Protein AF-T1KVC4-F1 (afdb_monomer_lite)

pLDDT: mean 76.7, std 12.85, range [53.0, 93.69]

InterPro domains:
  IPR002213 UDP-glucuronosyl/UDP-glucosyltransferase [PF00201] (12-74)

Structure (mmCIF, N/CA/C/O backbone):
data_AF-T1KVC4-F1
#
_entry.id   AF-T1KVC4-F1
#
loop_
_atom_site.group_PDB
_atom_site.id
_atom_site.type_symbol
_atom_site.label_atom_id
_atom_site.label_alt_id
_atom_site.label_comp_id
_atom_site.label_asym_id
_atom_site.label_entity_id
_atom_site.label_seq_id
_atom_site.pdbx_PDB_ins_code
_atom_site.Cartn_x
_atom_site.Cartn_y
_atom_site.Cartn_z
_atom_site.occupancy
_atom_site.B_iso_or_equiv
_atom_site.auth_seq_id
_atom_site.auth_comp_id
_atom_site.auth_asym_id
_atom_site.auth_atom_id
_atom_site.pdbx_PDB_model_num
ATOM 1 N N . MET A 1 1 ? 1.499 -17.557 6.926 1.00 53.03 1 MET A N 1
ATOM 2 C CA . MET A 1 1 ? 1.429 -16.707 5.718 1.00 53.03 1 MET A CA 1
AT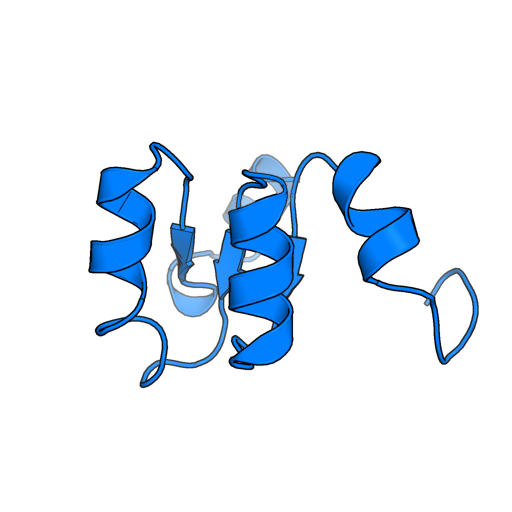OM 3 C C . MET A 1 1 ? 0.699 -17.502 4.652 1.00 53.03 1 MET A C 1
ATOM 5 O O . MET A 1 1 ? 1.054 -18.657 4.459 1.00 53.03 1 MET A O 1
ATOM 9 N N . TRP A 1 2 ? -0.344 -16.949 4.043 1.00 64.75 2 TRP A N 1
ATOM 10 C CA . TRP A 1 2 ? -1.036 -17.588 2.921 1.00 64.75 2 TRP A CA 1
ATOM 11 C C . TRP A 1 2 ? -0.459 -17.028 1.611 1.00 64.75 2 TRP A C 1
ATOM 13 O O . TRP A 1 2 ? -0.208 -15.827 1.537 1.00 64.75 2 TRP A O 1
ATOM 23 N N . GLY A 1 3 ? -0.200 -17.880 0.614 1.00 73.69 3 GLY A N 1
ATOM 24 C CA . GLY A 1 3 ? 0.448 -17.500 -0.652 1.00 73.69 3 GLY A CA 1
ATOM 25 C C . GLY A 1 3 ? 1.966 -17.756 -0.721 1.00 73.69 3 GLY A C 1
ATOM 26 O O . GLY A 1 3 ? 2.564 -18.338 0.184 1.00 73.69 3 GLY A O 1
ATOM 27 N N . ASN A 1 4 ? 2.584 -17.343 -1.835 1.00 85.19 4 ASN A N 1
ATOM 28 C CA . ASN A 1 4 ? 4.017 -17.517 -2.116 1.00 85.19 4 ASN A CA 1
ATOM 29 C C . ASN A 1 4 ? 4.890 -16.487 -1.379 1.00 85.19 4 ASN A C 1
ATOM 31 O O . ASN A 1 4 ? 4.436 -15.393 -1.058 1.00 85.19 4 ASN A O 1
ATOM 35 N N . LYS A 1 5 ? 6.181 -16.806 -1.185 1.00 86.50 5 LYS A N 1
ATOM 36 C CA . LYS A 1 5 ? 7.180 -15.887 -0.594 1.00 86.50 5 LYS A CA 1
ATOM 37 C C . LYS A 1 5 ? 7.319 -14.570 -1.364 1.00 86.50 5 LYS A C 1
ATOM 39 O O . LYS A 1 5 ? 7.580 -13.535 -0.764 1.00 86.50 5 LYS A O 1
ATOM 44 N N . PHE A 1 6 ? 7.157 -14.631 -2.680 1.00 89.81 6 PHE A N 1
ATOM 45 C CA . PHE A 1 6 ? 7.171 -13.477 -3.562 1.00 89.81 6 PHE A CA 1
ATOM 46 C C . PHE A 1 6 ? 5.905 -13.499 -4.403 1.00 89.81 6 PHE A C 1
ATOM 48 O O . PHE A 1 6 ? 5.504 -14.548 -4.915 1.00 89.81 6 PHE A O 1
ATOM 55 N N . VAL A 1 7 ? 5.284 -12.336 -4.534 1.00 90.25 7 VAL A N 1
ATOM 56 C CA . VAL A 1 7 ? 4.072 -12.132 -5.317 1.00 90.25 7 VAL A CA 1
ATOM 57 C C . VAL A 1 7 ? 4.262 -10.923 -6.223 1.00 90.25 7 VAL A C 1
ATOM 59 O O . VAL A 1 7 ? 5.111 -10.072 -5.968 1.00 90.25 7 VAL A O 1
ATOM 62 N N . ASN A 1 8 ? 3.476 -10.851 -7.294 1.00 92.94 8 ASN A N 1
ATOM 63 C CA . ASN A 1 8 ? 3.453 -9.674 -8.153 1.00 92.94 8 ASN A CA 1
ATOM 64 C C . ASN A 1 8 ? 2.578 -8.591 -7.498 1.00 92.94 8 ASN A C 1
ATOM 66 O O . ASN A 1 8 ? 1.354 -8.646 -7.604 1.00 92.94 8 ASN A O 1
ATOM 70 N N . GLU A 1 9 ? 3.215 -7.640 -6.810 1.00 92.75 9 GLU A N 1
ATOM 71 C CA . GLU A 1 9 ? 2.564 -6.535 -6.088 1.00 92.75 9 GLU A CA 1
ATOM 72 C 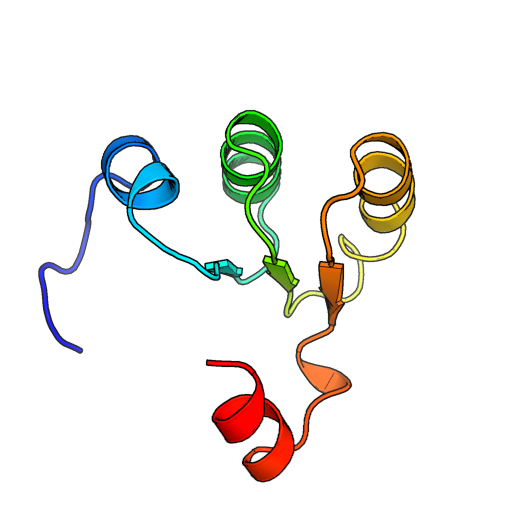C . GLU A 1 9 ? 1.639 -5.720 -7.004 1.00 92.75 9 GLU A C 1
ATOM 74 O O . GLU A 1 9 ? 0.445 -5.604 -6.726 1.00 92.75 9 GLU A O 1
ATOM 79 N N . VAL A 1 10 ? 2.145 -5.278 -8.159 1.00 93.62 10 VAL A N 1
ATOM 80 C CA . VAL A 1 10 ? 1.393 -4.481 -9.145 1.00 93.62 10 VAL A CA 1
ATOM 81 C C . VAL A 1 10 ? 0.137 -5.204 -9.640 1.00 93.62 10 VAL A C 1
ATOM 83 O O . VAL A 1 10 ? -0.908 -4.584 -9.821 1.00 93.62 10 VAL A O 1
ATOM 86 N N . ALA A 1 11 ? 0.195 -6.525 -9.827 1.00 93.69 11 ALA A N 1
ATOM 87 C CA . ALA A 1 11 ? -0.964 -7.308 -10.261 1.00 93.69 11 ALA A CA 1
ATOM 88 C C . ALA A 1 11 ? -2.012 -7.536 -9.152 1.00 93.69 11 ALA A C 1
ATOM 90 O O . ALA A 1 11 ? -3.160 -7.888 -9.448 1.00 93.69 11 ALA A O 1
ATOM 91 N N . ILE A 1 12 ? -1.622 -7.385 -7.883 1.00 92.25 12 ILE A N 1
ATOM 92 C CA . ILE A 1 12 ? -2.477 -7.619 -6.712 1.00 92.25 12 ILE A CA 1
ATOM 93 C C . ILE A 1 12 ? -3.100 -6.318 -6.215 1.00 92.25 12 ILE A C 1
ATOM 95 O O . ILE A 1 12 ? -4.274 -6.324 -5.856 1.00 92.25 12 ILE A O 1
ATOM 99 N N . LEU A 1 13 ? -2.358 -5.210 -6.239 1.00 92.19 13 LEU A N 1
ATOM 100 C CA . LEU A 1 13 ? -2.789 -3.906 -5.732 1.00 92.19 13 LEU A CA 1
ATOM 101 C C . LEU A 1 13 ? -4.192 -3.460 -6.208 1.00 92.19 13 LEU A C 1
ATOM 103 O O . LEU A 1 13 ? -4.969 -2.989 -5.379 1.00 92.19 13 LEU A O 1
ATOM 107 N N . PRO A 1 14 ? -4.612 -3.656 -7.475 1.00 93.06 14 PRO A N 1
ATOM 108 C CA . PRO A 1 14 ? -5.970 -3.304 -7.903 1.00 93.06 14 PRO A CA 1
ATOM 109 C C . PRO A 1 14 ? -7.086 -4.102 -7.207 1.00 93.06 14 PRO A C 1
ATOM 111 O O . PRO A 1 14 ? -8.219 -3.625 -7.134 1.00 93.06 14 PRO A O 1
ATOM 114 N N . LYS A 1 15 ? -6.769 -5.299 -6.697 1.00 92.81 15 LYS A N 1
ATOM 115 C CA . LYS A 1 15 ? -7.713 -6.297 -6.165 1.00 92.81 15 LYS A CA 1
ATOM 116 C C . LYS A 1 15 ? -7.906 -6.226 -4.651 1.00 92.81 15 LYS A C 1
ATOM 118 O O . LYS A 1 15 ? -8.672 -7.020 -4.119 1.00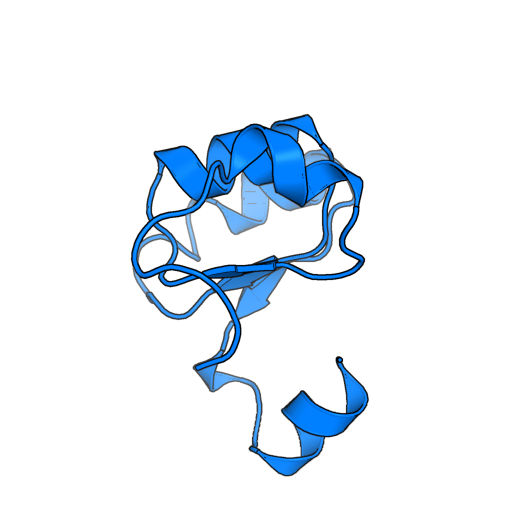 92.81 15 LYS A O 1
ATOM 123 N N . VAL A 1 16 ? -7.18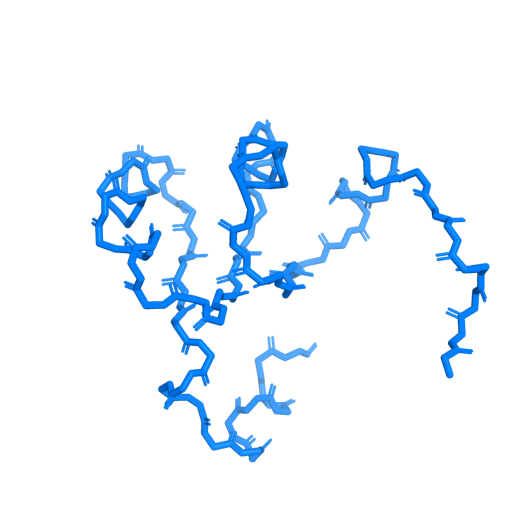6 -5.341 -3.966 1.00 89.94 16 VAL A N 1
ATOM 124 C CA . VAL A 1 16 ? -7.270 -5.179 -2.509 1.00 89.94 16 VAL A CA 1
ATOM 125 C C . VAL A 1 16 ? -7.953 -3.866 -2.147 1.00 89.94 16 VAL A C 1
ATOM 127 O O . VAL A 1 16 ? -7.942 -2.911 -2.932 1.00 89.94 16 VAL A O 1
ATOM 130 N N . ASP A 1 17 ? -8.510 -3.815 -0.943 1.00 89.75 17 ASP A N 1
ATOM 131 C CA . ASP A 1 17 ? -9.139 -2.616 -0.380 1.00 89.75 17 ASP A CA 1
ATOM 132 C C . ASP A 1 17 ? -8.169 -1.795 0.486 1.00 89.75 17 ASP A C 1
ATOM 134 O O . ASP A 1 17 ? -8.347 -0.589 0.656 1.00 89.75 17 ASP A O 1
ATOM 138 N N . LEU A 1 18 ? -7.103 -2.430 0.988 1.00 88.06 18 LEU A N 1
ATOM 139 C CA . LEU A 1 18 ? -6.104 -1.829 1.867 1.00 88.06 18 LEU A CA 1
ATOM 140 C C . LEU A 1 18 ? -4.720 -2.438 1.622 1.00 88.06 18 LEU A C 1
ATOM 142 O O . LEU A 1 18 ? -4.585 -3.654 1.478 1.00 88.06 18 LEU A O 1
ATOM 146 N N . PHE A 1 19 ? -3.681 -1.602 1.648 1.00 89.94 19 PHE A N 1
ATOM 147 C CA . PHE A 1 19 ? -2.293 -2.043 1.571 1.00 89.94 19 PHE A CA 1
ATOM 148 C C . PHE A 1 19 ? -1.494 -1.626 2.813 1.00 89.94 19 PHE A C 1
ATOM 150 O O . PHE A 1 19 ? -1.320 -0.444 3.105 1.00 89.94 19 PHE A O 1
ATOM 157 N N . ILE A 1 20 ? -0.992 -2.614 3.556 1.00 88.88 20 ILE A N 1
ATOM 158 C CA . ILE A 1 20 ? -0.129 -2.402 4.723 1.00 88.88 20 ILE A CA 1
ATOM 159 C C . ILE A 1 20 ? 1.313 -2.669 4.296 1.00 88.88 20 ILE A C 1
ATOM 161 O O . ILE A 1 20 ? 1.635 -3.765 3.842 1.00 88.88 20 ILE A O 1
ATOM 165 N N . THR A 1 21 ? 2.188 -1.674 4.425 1.00 87.00 21 THR A N 1
ATOM 166 C CA . THR A 1 21 ? 3.568 -1.757 3.934 1.00 87.00 21 THR A CA 1
ATOM 167 C C . THR A 1 21 ? 4.555 -1.081 4.881 1.00 87.00 21 THR A C 1
ATOM 169 O O . THR A 1 21 ? 4.221 -0.161 5.626 1.00 87.00 21 THR A O 1
ATOM 172 N N . HIS A 1 22 ? 5.820 -1.496 4.823 1.00 85.00 22 HIS A N 1
ATOM 173 C CA . HIS A 1 22 ? 6.899 -0.845 5.568 1.00 85.00 22 HIS A CA 1
ATOM 174 C C . HIS A 1 22 ? 7.188 0.587 5.075 1.00 85.00 22 HIS A C 1
ATOM 176 O O . HIS A 1 22 ? 7.888 1.336 5.747 1.00 85.00 22 HIS A O 1
ATOM 182 N N . GLY A 1 23 ? 6.645 0.999 3.921 1.00 79.31 23 GLY A N 1
ATOM 183 C CA . GLY A 1 23 ? 6.769 2.372 3.416 1.00 79.31 23 GLY A CA 1
ATOM 184 C C . GLY A 1 23 ? 7.931 2.608 2.456 1.00 79.31 23 GLY A C 1
ATOM 185 O O . GLY A 1 23 ? 8.326 3.765 2.255 1.00 79.31 23 GLY A O 1
ATOM 186 N N . GLY A 1 24 ? 8.466 1.545 1.849 1.00 84.19 24 GLY A N 1
ATOM 187 C CA . GLY A 1 24 ? 9.414 1.636 0.739 1.00 84.19 24 GLY A CA 1
ATOM 188 C C . GLY A 1 24 ? 8.892 2.535 -0.389 1.00 84.19 24 GLY A C 1
ATOM 189 O O . GLY A 1 24 ? 7.687 2.682 -0.595 1.00 84.19 24 GLY A O 1
ATOM 190 N N . SER A 1 25 ? 9.794 3.213 -1.100 1.00 84.62 25 SER A N 1
ATOM 191 C CA . SER A 1 25 ? 9.397 4.215 -2.100 1.00 84.62 25 SER A CA 1
ATOM 192 C C . SER A 1 25 ? 8.671 3.626 -3.308 1.00 84.62 25 SER A C 1
ATOM 194 O O . SER A 1 25 ? 7.698 4.232 -3.744 1.00 84.62 25 SER A O 1
ATOM 196 N N . ASN A 1 26 ? 9.070 2.443 -3.782 1.00 88.75 26 ASN A N 1
ATOM 197 C CA . ASN A 1 26 ? 8.428 1.788 -4.927 1.00 88.75 26 ASN A CA 1
ATOM 198 C C . ASN A 1 26 ? 6.978 1.414 -4.605 1.00 88.75 26 ASN A C 1
ATOM 200 O O . ASN A 1 26 ? 6.069 1.936 -5.239 1.00 88.75 26 ASN A O 1
ATOM 204 N N . SER A 1 27 ? 6.759 0.650 -3.532 1.00 88.19 27 SER A N 1
ATOM 205 C CA . SER A 1 27 ? 5.421 0.249 -3.080 1.00 88.19 27 SER A CA 1
ATOM 206 C C . SER A 1 27 ? 4.479 1.423 -2.828 1.00 88.19 27 SER A C 1
ATOM 208 O O . SER A 1 27 ? 3.278 1.340 -3.075 1.00 88.19 27 SER A O 1
ATOM 210 N N . LEU A 1 28 ? 5.010 2.553 -2.352 1.00 84.75 28 LEU A N 1
ATOM 211 C CA . LEU A 1 28 ? 4.197 3.749 -2.168 1.00 84.75 28 LEU A CA 1
ATOM 212 C C . LEU A 1 28 ? 3.779 4.373 -3.506 1.00 84.75 28 LEU A C 1
ATOM 214 O O . LEU A 1 28 ? 2.623 4.754 -3.651 1.00 84.75 28 LEU A O 1
ATOM 218 N N . ILE A 1 29 ? 4.691 4.470 -4.477 1.00 86.50 29 ILE A N 1
ATOM 219 C CA . ILE A 1 29 ? 4.367 4.968 -5.822 1.00 86.50 29 ILE A CA 1
ATOM 220 C C . ILE A 1 29 ? 3.370 4.030 -6.508 1.00 86.50 29 ILE A C 1
ATOM 222 O O . ILE A 1 29 ? 2.385 4.501 -7.067 1.00 86.50 29 ILE A O 1
ATOM 226 N N . GLU A 1 30 ? 3.587 2.719 -6.421 1.00 89.94 30 GLU A N 1
ATOM 227 C CA . GLU A 1 30 ? 2.708 1.702 -7.003 1.00 89.94 30 GLU A CA 1
ATOM 228 C C . GLU A 1 30 ? 1.292 1.781 -6.414 1.00 89.94 30 GLU A C 1
ATOM 230 O O . GLU A 1 30 ? 0.314 1.820 -7.159 1.00 89.94 30 GLU A O 1
ATOM 235 N N . SER A 1 31 ? 1.166 1.903 -5.089 1.00 86.88 31 SER A N 1
ATOM 236 C CA . SER A 1 31 ? -0.132 2.055 -4.418 1.00 86.88 31 SER A CA 1
ATOM 237 C C . SER A 1 31 ? -0.814 3.392 -4.705 1.00 86.88 31 SER A C 1
ATOM 239 O O . SER A 1 31 ? -2.040 3.447 -4.793 1.00 86.88 31 SER A O 1
ATOM 241 N N . LEU A 1 32 ? -0.047 4.477 -4.852 1.00 84.19 32 LEU A N 1
ATOM 242 C CA . LEU A 1 32 ? -0.593 5.769 -5.266 1.00 84.19 32 LEU A CA 1
ATOM 243 C C . LEU A 1 32 ? -1.105 5.718 -6.706 1.00 84.19 32 LEU A C 1
ATOM 245 O O . LEU A 1 32 ? -2.183 6.235 -6.973 1.00 84.19 32 LEU A O 1
ATOM 249 N N . ALA A 1 33 ? -0.394 5.041 -7.610 1.00 87.31 33 ALA A N 1
ATOM 250 C CA . ALA A 1 33 ? -0.804 4.899 -9.005 1.00 87.31 33 ALA A CA 1
ATOM 251 C C . ALA A 1 33 ? -2.163 4.191 -9.162 1.00 87.31 33 ALA A C 1
ATOM 253 O O . ALA A 1 33 ? -2.893 4.475 -10.109 1.00 87.31 33 ALA A O 1
ATOM 254 N N . VAL A 1 34 ? -2.521 3.301 -8.229 1.00 90.19 34 VAL A N 1
ATOM 255 C CA . VAL A 1 34 ? -3.833 2.629 -8.195 1.00 90.19 34 VAL A CA 1
ATOM 256 C C . VAL A 1 34 ? -4.828 3.256 -7.205 1.00 90.19 34 VAL A C 1
ATOM 258 O O . VAL A 1 34 ? -5.947 2.759 -7.072 1.00 90.19 34 VAL A O 1
ATOM 261 N N . GLY A 1 35 ? -4.439 4.324 -6.499 1.00 86.69 35 GLY A N 1
ATOM 262 C CA . GLY A 1 35 ? -5.297 5.058 -5.565 1.00 86.69 35 GLY A CA 1
ATOM 263 C C . GLY A 1 35 ? -5.705 4.282 -4.309 1.00 86.69 35 GLY A C 1
ATOM 264 O O . GLY A 1 35 ? -6.777 4.531 -3.759 1.00 86.69 35 GLY A O 1
ATOM 265 N N . LYS A 1 36 ? -4.903 3.309 -3.860 1.00 85.19 36 LYS A N 1
ATOM 266 C CA . LYS A 1 36 ? -5.299 2.412 -2.763 1.00 85.19 36 LYS A CA 1
ATOM 267 C C . LYS A 1 36 ? -4.951 2.972 -1.381 1.00 85.19 36 LYS A C 1
ATOM 269 O O . LYS A 1 36 ? -3.841 3.483 -1.213 1.00 85.19 36 LYS A O 1
ATOM 274 N N . PRO A 1 37 ? -5.858 2.854 -0.387 1.00 85.44 37 PRO A N 1
ATOM 275 C CA . PRO A 1 37 ? -5.573 3.198 1.003 1.00 85.44 37 PRO A CA 1
ATOM 276 C C . PRO A 1 37 ? -4.356 2.451 1.556 1.00 85.44 37 PRO A C 1
ATOM 278 O O . PRO A 1 37 ? -4.110 1.291 1.223 1.00 85.44 37 PRO A O 1
ATOM 281 N N . LEU A 1 38 ? -3.619 3.120 2.440 1.00 85.19 38 LEU A N 1
ATOM 282 C CA . LEU A 1 38 ? -2.295 2.711 2.897 1.00 85.19 38 LEU A CA 1
ATOM 283 C C . LEU A 1 38 ? -2.162 2.796 4.425 1.00 85.19 38 LEU A C 1
ATOM 285 O O . LEU A 1 38 ? -2.517 3.805 5.042 1.00 85.19 38 LEU A O 1
ATOM 289 N N . ILE A 1 39 ? -1.550 1.776 5.029 1.00 84.88 39 ILE A N 1
ATOM 290 C CA . ILE A 1 39 ? -1.000 1.847 6.392 1.00 84.88 39 ILE A CA 1
ATOM 291 C C . ILE A 1 39 ? 0.515 1.648 6.319 1.00 84.88 39 ILE A C 1
ATOM 293 O O . ILE A 1 39 ? 0.987 0.667 5.744 1.00 84.88 39 ILE A O 1
ATOM 297 N N . VAL A 1 40 ? 1.278 2.583 6.891 1.00 82.94 40 VAL A N 1
ATOM 298 C CA . VAL A 1 40 ? 2.746 2.622 6.771 1.00 82.94 40 VAL A CA 1
ATOM 299 C C . VAL A 1 40 ? 3.432 2.502 8.130 1.00 82.94 40 VAL A C 1
ATOM 301 O O . VAL A 1 40 ? 3.080 3.222 9.063 1.00 82.94 40 VAL A O 1
ATOM 304 N N . ASP A 1 41 ? 4.436 1.628 8.231 1.00 73.94 41 ASP A N 1
ATOM 305 C CA . ASP A 1 41 ? 5.202 1.394 9.467 1.00 73.94 41 ASP A CA 1
ATOM 306 C C . ASP A 1 41 ? 6.333 2.424 9.701 1.00 73.94 41 ASP A C 1
ATOM 308 O O . ASP A 1 41 ? 6.473 2.977 10.792 1.00 73.94 41 ASP A O 1
ATOM 312 N N . GLN A 1 42 ? 7.116 2.781 8.672 1.00 64.88 42 GLN A N 1
ATOM 313 C CA . GLN A 1 42 ? 8.308 3.619 8.875 1.00 64.88 42 GLN A CA 1
ATOM 314 C C . GLN A 1 42 ? 8.036 5.123 9.049 1.00 64.88 42 GLN A C 1
ATOM 316 O O . GLN A 1 42 ? 7.422 5.793 8.212 1.00 64.88 42 GLN A O 1
ATOM 321 N N . HIS A 1 43 ? 8.622 5.670 10.119 1.00 58.44 43 HIS A N 1
ATOM 322 C CA . HIS A 1 43 ? 8.436 7.041 10.600 1.00 58.44 43 HIS A CA 1
ATOM 323 C C . HIS A 1 43 ? 8.985 8.130 9.652 1.00 58.44 43 HIS A C 1
ATOM 325 O O . HIS A 1 43 ? 8.362 9.186 9.516 1.00 58.44 43 HIS A O 1
ATOM 331 N N . ASP A 1 44 ? 10.101 7.872 8.958 1.00 56.72 44 ASP A N 1
ATOM 332 C CA . ASP A 1 44 ? 10.789 8.890 8.140 1.00 56.72 44 ASP A CA 1
ATOM 333 C C . ASP A 1 44 ? 10.178 9.087 6.749 1.00 56.72 44 ASP A C 1
ATOM 335 O O . ASP A 1 44 ? 10.170 10.195 6.207 1.00 56.72 44 ASP A O 1
ATOM 339 N N . ASN A 1 45 ? 9.583 8.034 6.189 1.00 53.41 45 ASN A N 1
ATOM 340 C CA . ASN A 1 45 ? 8.887 8.111 4.908 1.00 53.41 45 ASN A CA 1
ATOM 341 C C . ASN A 1 45 ? 7.455 8.646 5.052 1.00 53.41 45 ASN A C 1
ATOM 343 O O . ASN A 1 45 ? 6.921 9.201 4.095 1.00 53.41 45 ASN A O 1
ATOM 347 N N . ALA A 1 46 ? 6.845 8.560 6.238 1.00 53.00 46 ALA A N 1
ATOM 348 C CA . ALA A 1 46 ? 5.482 9.033 6.463 1.00 53.00 46 ALA A CA 1
ATOM 349 C C . ALA A 1 46 ? 5.335 10.559 6.283 1.00 53.00 46 ALA A C 1
ATOM 351 O O . ALA A 1 46 ? 4.367 11.003 5.675 1.00 53.00 46 ALA A O 1
ATOM 352 N N . LYS A 1 47 ? 6.296 11.383 6.735 1.00 55.16 47 LYS A N 1
ATOM 353 C CA . LYS A 1 47 ? 6.151 12.856 6.694 1.00 55.16 47 LYS A CA 1
ATOM 354 C C . LYS A 1 47 ? 6.160 13.451 5.280 1.00 55.16 47 LYS A C 1
ATOM 356 O O . LYS A 1 47 ? 5.266 14.221 4.964 1.00 55.16 47 LYS A O 1
ATOM 361 N N . ARG A 1 48 ? 7.119 13.086 4.415 1.00 55.97 48 ARG A N 1
ATOM 362 C CA . ARG A 1 48 ? 7.177 13.608 3.026 1.00 55.97 48 ARG A CA 1
ATOM 363 C C . ARG A 1 48 ? 6.085 13.036 2.119 1.00 55.97 48 ARG A C 1
ATOM 365 O O . ARG A 1 48 ? 5.745 13.650 1.114 1.00 55.97 48 ARG A O 1
ATOM 372 N N . LYS A 1 49 ? 5.559 11.854 2.449 1.00 58.94 49 LYS A N 1
ATOM 373 C CA . LYS A 1 49 ? 4.622 11.123 1.588 1.00 58.94 49 LYS A CA 1
ATOM 374 C C . LYS A 1 49 ? 3.160 11.421 1.934 1.00 58.94 49 LYS A C 1
ATOM 376 O O . LYS A 1 49 ? 2.350 11.471 1.019 1.00 58.94 49 LYS A O 1
ATOM 381 N N . VAL A 1 50 ? 2.834 11.731 3.197 1.00 58.91 50 VAL A N 1
ATOM 382 C CA . VAL A 1 50 ? 1.489 12.189 3.618 1.00 58.91 50 VAL A CA 1
ATOM 383 C C . VAL A 1 50 ? 1.001 13.391 2.802 1.00 58.91 50 VAL A C 1
ATOM 385 O O . VAL A 1 50 ? -0.179 13.451 2.465 1.00 58.91 50 VAL A O 1
ATOM 388 N N . ASP A 1 51 ? 1.886 14.314 2.422 1.00 57.06 51 ASP A N 1
ATOM 389 C CA . ASP A 1 51 ? 1.482 15.489 1.641 1.00 57.06 51 ASP A CA 1
ATOM 390 C C . ASP A 1 51 ? 1.198 15.166 0.162 1.00 57.06 51 ASP A C 1
ATOM 392 O O . ASP A 1 51 ? 0.262 15.724 -0.404 1.00 57.06 51 ASP A O 1
ATOM 396 N N . LEU A 1 52 ? 1.906 14.201 -0.443 1.00 57.34 52 LEU A N 1
ATOM 397 C CA . LEU A 1 52 ? 1.593 13.697 -1.795 1.00 57.34 52 LEU A CA 1
ATOM 398 C C . LEU A 1 52 ? 0.252 12.954 -1.841 1.00 57.34 52 LEU A C 1
ATOM 400 O O . LEU A 1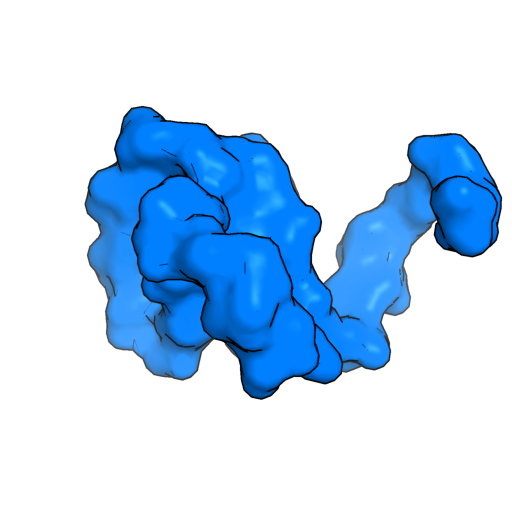 52 ? -0.458 12.987 -2.844 1.00 57.34 52 LEU A O 1
ATOM 404 N N . VAL A 1 53 ? -0.095 12.282 -0.746 1.00 56.56 53 VAL A N 1
ATOM 405 C CA . VAL A 1 53 ? -1.292 11.444 -0.636 1.00 56.56 53 VAL A CA 1
ATOM 406 C C . VAL A 1 53 ? -2.550 12.311 -0.454 1.00 56.56 53 VAL A C 1
ATOM 408 O O . VAL A 1 53 ? -3.582 12.021 -1.061 1.00 56.56 53 VAL A O 1
ATOM 411 N N . LYS A 1 54 ? -2.460 13.427 0.289 1.00 56.66 54 LYS A N 1
ATOM 412 C CA . LYS A 1 54 ? -3.562 14.403 0.430 1.00 56.66 54 LYS A CA 1
ATOM 413 C C . LYS A 1 54 ? -4.033 14.975 -0.910 1.00 56.66 54 LYS A C 1
ATOM 415 O O . LYS A 1 54 ? -5.214 15.257 -1.057 1.00 56.66 54 LYS A O 1
ATOM 420 N N . ILE A 1 55 ? -3.129 15.124 -1.882 1.00 55.66 55 ILE A N 1
ATOM 421 C CA . ILE A 1 55 ? -3.449 15.648 -3.222 1.00 55.66 55 ILE A CA 1
ATOM 422 C C . ILE A 1 55 ? -4.312 14.654 -4.020 1.00 55.66 55 ILE A C 1
ATOM 424 O O . ILE A 1 55 ? -5.100 15.068 -4.864 1.00 55.66 55 ILE A O 1
ATOM 428 N N . GLN A 1 56 ? -4.199 13.351 -3.739 1.00 59.97 56 GLN A N 1
ATOM 429 C CA . GLN A 1 56 ? -4.887 12.289 -4.482 1.00 59.97 56 GLN A CA 1
ATOM 430 C C . GLN A 1 56 ? -6.136 11.735 -3.772 1.00 59.97 56 GLN A C 1
ATOM 432 O O . GLN A 1 56 ? -6.703 10.753 -4.239 1.00 59.97 56 GLN A O 1
ATOM 437 N N . ASN A 1 57 ? -6.579 12.332 -2.654 1.00 62.31 57 ASN A N 1
ATOM 438 C CA . ASN A 1 57 ? -7.673 11.812 -1.811 1.00 62.31 57 ASN A CA 1
ATOM 439 C C . ASN A 1 57 ? -7.479 10.351 -1.347 1.00 62.31 57 ASN A C 1
ATOM 441 O O . ASN A 1 57 ? -8.442 9.652 -1.032 1.00 62.31 57 ASN A O 1
ATOM 445 N N . VAL A 1 58 ? -6.233 9.885 -1.267 1.00 67.12 58 VAL A N 1
ATOM 446 C CA . VAL A 1 58 ? -5.915 8.547 -0.760 1.00 67.12 58 VAL A CA 1
ATOM 447 C C . VAL A 1 58 ? -5.753 8.615 0.766 1.00 67.12 58 VAL A C 1
ATOM 449 O O . VAL A 1 58 ? -5.217 9.575 1.316 1.00 67.12 58 VAL A O 1
ATOM 452 N N . GLY A 1 59 ? -6.242 7.613 1.496 1.00 69.50 59 GLY A N 1
ATOM 453 C CA . GLY A 1 59 ? -6.044 7.537 2.945 1.00 69.50 59 GLY A CA 1
ATOM 454 C C . GLY A 1 59 ? -4.674 6.950 3.285 1.00 69.50 59 GLY A C 1
ATOM 455 O O . GLY A 1 59 ? -4.404 5.816 2.908 1.00 69.50 59 GLY A O 1
ATOM 456 N N . VAL A 1 60 ? -3.831 7.674 4.029 1.00 71.50 60 VAL A N 1
ATOM 457 C CA . VAL A 1 60 ? -2.608 7.124 4.647 1.00 71.50 60 VAL A CA 1
ATOM 458 C C . VAL A 1 60 ? -2.694 7.262 6.158 1.00 71.50 60 VAL A C 1
ATOM 460 O O . VAL A 1 60 ? -2.897 8.362 6.673 1.00 71.50 60 VAL A O 1
ATOM 463 N N . LYS A 1 61 ? -2.497 6.153 6.871 1.00 74.12 61 LYS A N 1
ATOM 464 C CA . LYS A 1 61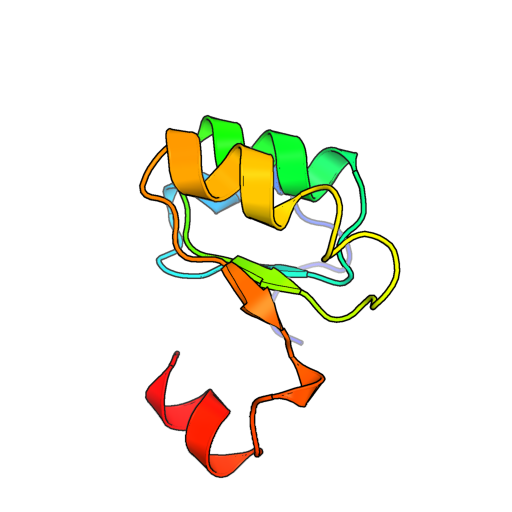 ? -2.395 6.121 8.335 1.00 74.12 61 LYS A CA 1
ATOM 465 C C . LYS A 1 61 ? -1.067 5.487 8.757 1.00 74.12 61 LYS A C 1
ATOM 467 O O . LYS A 1 61 ? -0.498 4.683 8.017 1.00 74.12 61 LYS A O 1
ATOM 472 N N . LYS A 1 62 ? -0.540 5.848 9.928 1.00 75.88 62 LYS A N 1
ATOM 473 C CA . LYS A 1 62 ? 0.710 5.255 10.430 1.00 75.88 62 LYS A CA 1
ATOM 474 C C . LYS A 1 62 ? 0.406 4.044 11.297 1.00 75.88 62 LYS A C 1
ATOM 476 O O . LYS A 1 62 ? -0.478 4.118 12.140 1.00 75.88 62 LYS A O 1
ATOM 481 N N . LEU A 1 63 ? 1.150 2.954 11.128 1.00 75.00 63 LEU A N 1
ATOM 482 C CA . LEU A 1 63 ? 0.883 1.695 11.827 1.00 75.00 63 LEU A CA 1
ATOM 483 C C . LEU A 1 63 ? 0.968 1.844 13.353 1.00 75.00 63 LEU A C 1
ATOM 485 O O . LEU A 1 63 ? 0.104 1.340 14.058 1.00 75.00 63 LEU A O 1
ATOM 489 N N . HIS A 1 64 ? 1.937 2.610 13.862 1.00 74.50 64 HIS A N 1
ATOM 490 C CA . HIS A 1 64 ? 2.099 2.852 15.303 1.00 74.50 64 HIS A CA 1
ATOM 491 C C . HIS A 1 64 ? 0.962 3.669 15.946 1.00 74.50 64 HIS A C 1
ATOM 493 O O . HIS A 1 64 ? 0.901 3.774 17.168 1.00 74.50 64 HIS A O 1
ATOM 499 N N . GLU A 1 65 ? 0.069 4.270 15.153 1.00 70.50 65 GLU A N 1
ATOM 500 C CA . GLU A 1 65 ? -1.131 4.953 15.658 1.00 70.50 65 GLU A CA 1
ATOM 501 C C . GLU A 1 65 ? -2.291 3.963 15.910 1.00 70.50 65 GLU A C 1
ATOM 503 O O . GLU A 1 65 ? -3.303 4.326 16.522 1.00 70.50 65 GLU A O 1
ATOM 508 N N . PHE A 1 66 ? -2.154 2.705 15.475 1.00 71.56 66 PHE A N 1
ATOM 509 C CA . PHE A 1 66 ? -3.136 1.648 15.696 1.00 71.56 66 PHE A CA 1
ATOM 510 C C . PHE A 1 66 ? -2.733 0.758 16.870 1.00 71.56 66 PHE A C 1
ATOM 512 O O . PHE A 1 66 ? -1.623 0.237 16.927 1.00 71.56 66 PHE A O 1
ATOM 519 N N . SER A 1 67 ? -3.680 0.527 17.780 1.00 75.94 67 SER A N 1
ATOM 520 C CA . SER A 1 67 ? -3.634 -0.656 18.637 1.00 75.94 67 SER A CA 1
ATOM 521 C C . SER A 1 67 ? -4.086 -1.881 17.836 1.00 75.94 67 SER A C 1
ATOM 523 O O . SER A 1 67 ? -4.741 -1.739 16.798 1.00 75.94 67 SER A O 1
ATOM 525 N N . SER A 1 68 ? -3.779 -3.085 18.318 1.00 72.12 68 SER A N 1
ATOM 526 C CA . SER A 1 68 ? -4.184 -4.339 17.667 1.00 72.12 68 SER A CA 1
ATOM 527 C C . SER A 1 68 ? -5.697 -4.410 17.414 1.00 72.12 68 SER A C 1
ATOM 529 O O . SER A 1 68 ? -6.130 -4.869 16.359 1.00 72.12 68 SER A O 1
ATOM 531 N N . GLU A 1 69 ? -6.509 -3.887 18.338 1.00 76.00 69 GLU A N 1
ATOM 532 C CA . GLU A 1 69 ? -7.970 -3.846 18.212 1.00 76.00 69 GLU A CA 1
ATOM 533 C C . GLU A 1 69 ? -8.420 -2.853 17.135 1.00 76.00 69 GLU A C 1
ATOM 535 O O . GLU A 1 69 ? -9.336 -3.136 16.369 1.00 76.00 69 GLU A O 1
ATOM 540 N N . LYS A 1 70 ? -7.756 -1.694 17.033 1.00 71.62 70 LYS A N 1
ATOM 541 C CA . LYS A 1 70 ? -8.055 -0.696 15.994 1.00 71.62 70 LYS A CA 1
ATOM 542 C C . LYS A 1 70 ? -7.666 -1.179 14.602 1.00 71.62 70 LYS A C 1
ATOM 544 O O . LYS A 1 70 ? -8.307 -0.777 13.635 1.00 71.62 70 LYS A O 1
ATOM 549 N N . LEU A 1 71 ? -6.621 -2.001 14.496 1.00 73.69 71 LEU A N 1
ATOM 550 C CA . LEU A 1 71 ? -6.205 -2.581 13.224 1.00 73.69 71 LEU A CA 1
ATOM 551 C C . LEU A 1 71 ? -7.275 -3.543 12.703 1.00 73.69 71 LEU A C 1
ATOM 553 O O . LEU A 1 71 ? -7.650 -3.424 11.549 1.00 73.69 71 LEU A O 1
ATOM 557 N N . LEU A 1 72 ? -7.828 -4.407 13.563 1.00 76.56 72 LEU A N 1
ATOM 558 C CA . LEU A 1 72 ? -8.895 -5.353 13.201 1.00 76.56 72 LEU A CA 1
ATOM 559 C C . LEU A 1 72 ? -10.165 -4.688 12.658 1.00 76.56 72 LEU A C 1
ATOM 561 O O . LEU A 1 72 ? -10.885 -5.309 11.895 1.00 76.56 72 LEU A O 1
ATOM 565 N N . VAL A 1 73 ? -10.448 -3.446 13.054 1.00 74.19 73 VAL A N 1
ATOM 566 C CA . VAL A 1 73 ? -11.595 -2.674 12.542 1.00 74.19 73 VAL A CA 1
ATOM 567 C C . VAL A 1 73 ? -11.284 -2.015 11.189 1.00 74.19 73 VAL A C 1
ATOM 569 O O . VAL A 1 73 ? -12.191 -1.571 10.490 1.00 74.19 73 VAL A O 1
ATOM 572 N N . ALA A 1 74 ? -10.004 -1.891 10.834 1.00 67.75 74 ALA A N 1
ATOM 573 C CA . ALA A 1 74 ? -9.548 -1.210 9.626 1.00 67.75 74 ALA A CA 1
ATOM 574 C C . ALA A 1 74 ? -9.334 -2.142 8.417 1.00 67.75 74 ALA A C 1
ATOM 576 O O . ALA A 1 74 ? -9.216 -1.625 7.306 1.00 67.75 74 ALA A O 1
ATOM 577 N N . ILE A 1 75 ? -9.252 -3.459 8.640 1.00 70.00 75 ILE A N 1
ATOM 578 C CA . ILE A 1 75 ? -9.208 -4.539 7.631 1.00 70.00 75 ILE A CA 1
ATOM 579 C C . ILE A 1 75 ? -10.582 -5.185 7.494 1.00 70.00 75 ILE A C 1
ATOM 581 O O . ILE A 1 75 ? -10.895 -5.602 6.360 1.00 70.00 75 ILE A O 1
#

Organism: Tetranychus urticae (NCBI:txid32264)

Foldseek 3Di:
DPDDPDDDLLVCLLVDQEDEECQDPVSLVSNVVNLHAYEHADDPNCPVSVVVNVVSVHHYHYPVVDDPVRVVVVD

Secondary structure (DSSP, 8-state):
--S-SS--HHHHGGG-S-EEE---HHHHHHHHHTT--EEE--HHHHHHHHHHHHHTT--EEEGGG--HHHHHTT-

Sequence (75 aa):
MWGNKFVNEVAILPKVDLFITHGGSNSLIESLAVGKPLIVDQHDNAKRKVDLVKIQNVGVKKLHEFSSEKLLVAI

Radius of gyration: 12.31 Å; chains: 1; bounding box: 22×33×29 Å